Protein AF-A0A2N0QLG9-F1 (afdb_monomer_lite)

Secondary structure (DSSP, 8-state):
-----------SEEEE-S-HHHHHHHHHH--TTTTS----EEEE-HHHHHHHHHHH---HHHHHHHHHHHT-SSHHHHHHHHHHHHHH---HHHHHHHHHHTTT-HHHH-GGGGTT-----TTGGGT-

pLDDT: mean 74.73, std 18.25, range [29.66, 94.0]

Organism: NCBI:txid588596

Sequence (128 aa):
MLERRRPFFLPRYILADHSNIEAKSIKKTFPGINAGKQECQVLLCVVHVMRMWMQKINEKKTRDTMITAMHKRTKIGCENLVQDAINHCSVPYIQNYIKRNYMKNTEKWGLWARQHSPCFYRSHQRIC

Foldseek 3Di:
DDDPDDPPPDALEDEDAPDPVVVVVCCVVFVPPVVPHHHYYYAHQLVNVLVVCVVLPPPPVLSVLQNVLQADQDPVSNLVSLVVSLVPDPDVVVSVVSVVPPNVPVCRRHVNVVVPDDDDPPVVSVVD

Radius of gyration: 17.17 Å; chains: 1; bounding box: 34×34×60 Å

Structure (mmCIF, N/CA/C/O backbone):
data_AF-A0A2N0QLG9-F1
#
_entry.id   AF-A0A2N0QLG9-F1
#
loop_
_atom_site.group_PDB
_atom_site.id
_atom_site.type_symbol
_atom_site.label_atom_id
_atom_site.label_alt_id
_atom_site.label_comp_id
_atom_site.label_asym_id
_atom_site.label_entity_id
_atom_site.label_seq_id
_atom_site.pdbx_PDB_ins_code
_atom_site.Cartn_x
_atom_site.Cartn_y
_atom_site.Cartn_z
_atom_site.occupancy
_atom_site.B_iso_or_equiv
_atom_site.auth_seq_id
_atom_site.auth_comp_id
_atom_site.auth_asym_id
_atom_site.auth_atom_id
_atom_site.pdbx_PDB_model_num
ATOM 1 N N . MET A 1 1 ? 10.217 -23.287 -44.665 1.00 32.28 1 MET A N 1
ATOM 2 C CA . MET A 1 1 ? 10.121 -23.085 -43.204 1.00 32.28 1 MET A CA 1
ATOM 3 C C . MET A 1 1 ? 10.979 -21.882 -42.841 1.00 32.28 1 MET A C 1
ATOM 5 O O . MET A 1 1 ? 12.193 -21.980 -42.924 1.00 32.28 1 MET A O 1
ATOM 9 N N . LEU A 1 2 ? 10.366 -20.728 -42.558 1.00 29.66 2 LEU A N 1
ATOM 10 C CA . LEU A 1 2 ? 11.078 -19.515 -42.142 1.00 29.66 2 LEU A CA 1
ATOM 11 C C . LEU A 1 2 ? 10.569 -19.142 -40.748 1.00 29.66 2 LEU A C 1
ATOM 13 O O . LEU A 1 2 ? 9.484 -18.581 -40.590 1.00 29.66 2 LEU A O 1
ATOM 17 N N . GLU A 1 3 ? 11.327 -19.530 -39.729 1.00 34.25 3 GLU A N 1
ATOM 18 C CA . GLU A 1 3 ? 11.020 -19.248 -38.332 1.00 34.25 3 GLU A CA 1
ATOM 19 C C . GLU A 1 3 ? 11.300 -17.762 -38.069 1.00 34.25 3 GLU A C 1
ATOM 21 O O . GLU A 1 3 ? 12.441 -17.329 -37.895 1.00 34.25 3 GLU A O 1
ATOM 26 N N . ARG A 1 4 ? 10.246 -16.939 -38.140 1.00 38.78 4 ARG A N 1
ATOM 27 C CA . ARG A 1 4 ? 10.301 -15.503 -37.836 1.00 38.78 4 ARG A CA 1
ATOM 28 C C . ARG A 1 4 ? 10.804 -15.309 -36.402 1.00 38.78 4 ARG A C 1
ATOM 30 O O . ARG A 1 4 ? 10.038 -15.445 -35.448 1.00 38.78 4 ARG A O 1
ATOM 37 N N . ARG A 1 5 ? 12.077 -14.924 -36.255 1.00 41.91 5 ARG A N 1
ATOM 38 C CA . ARG A 1 5 ? 12.641 -14.373 -35.015 1.00 41.91 5 ARG A CA 1
ATOM 39 C C . ARG A 1 5 ? 11.832 -13.137 -34.615 1.00 41.91 5 ARG A C 1
ATOM 41 O O . ARG A 1 5 ? 12.031 -12.056 -35.164 1.00 41.91 5 ARG A O 1
ATOM 48 N N . ARG A 1 6 ? 10.901 -13.287 -33.669 1.00 42.56 6 ARG A N 1
ATOM 49 C CA . ARG A 1 6 ? 10.294 -12.136 -32.991 1.00 42.56 6 ARG A CA 1
ATOM 50 C C . ARG A 1 6 ? 11.398 -11.435 -32.188 1.00 42.56 6 ARG A C 1
ATOM 52 O O . ARG A 1 6 ? 12.144 -12.139 -31.502 1.00 42.56 6 ARG A O 1
ATOM 59 N N . PRO A 1 7 ? 11.520 -10.096 -32.226 1.00 45.75 7 PRO A N 1
ATOM 60 C CA . PRO A 1 7 ? 12.392 -9.398 -31.292 1.00 45.75 7 PRO A CA 1
ATOM 61 C C . PRO A 1 7 ? 11.944 -9.780 -29.880 1.00 45.75 7 PRO A C 1
ATOM 63 O O . PRO A 1 7 ? 10.766 -9.664 -29.538 1.00 45.75 7 PRO A O 1
ATOM 66 N N . PHE A 1 8 ? 12.870 -10.334 -29.101 1.00 49.88 8 PHE A N 1
ATOM 67 C CA . PHE A 1 8 ? 12.626 -10.885 -27.771 1.00 49.88 8 PHE A CA 1
ATOM 68 C C . PHE A 1 8 ? 12.398 -9.716 -26.797 1.00 49.88 8 PHE A C 1
ATOM 70 O O . PHE A 1 8 ? 13.279 -9.357 -26.023 1.00 49.88 8 PHE A O 1
ATOM 77 N N . PHE A 1 9 ? 11.240 -9.056 -26.888 1.00 53.09 9 PHE A N 1
ATOM 78 C CA . PHE A 1 9 ? 10.810 -8.058 -25.914 1.00 53.09 9 PHE A CA 1
ATOM 79 C C . PHE A 1 9 ? 10.590 -8.778 -24.588 1.00 53.09 9 PHE A C 1
ATOM 81 O O . PHE A 1 9 ? 9.577 -9.444 -24.381 1.00 53.09 9 PHE A O 1
ATOM 88 N N . LEU A 1 10 ? 11.573 -8.676 -23.699 1.00 58.62 10 LEU A N 1
ATOM 89 C CA . LEU A 1 10 ? 11.403 -9.091 -22.320 1.00 58.62 10 LEU A CA 1
ATOM 90 C C . LEU A 1 10 ? 10.573 -8.041 -21.587 1.00 58.62 10 LEU A C 1
ATOM 92 O O . LEU A 1 10 ? 10.899 -6.852 -21.668 1.00 58.62 10 LEU A O 1
ATOM 96 N N . PRO A 1 11 ? 9.525 -8.447 -20.856 1.00 64.06 11 PRO A N 1
ATOM 97 C CA . PRO A 1 11 ? 8.856 -7.528 -19.958 1.00 64.06 11 PRO A CA 1
ATOM 98 C C . PRO A 1 11 ? 9.870 -7.045 -18.913 1.00 64.06 11 PRO A C 1
ATOM 100 O O . PRO A 1 11 ? 10.503 -7.841 -18.225 1.00 64.06 11 PRO A O 1
ATOM 103 N N . ARG A 1 12 ? 10.029 -5.722 -18.796 1.00 70.12 12 ARG A N 1
ATOM 104 C CA . ARG A 1 12 ? 10.837 -5.099 -17.733 1.00 70.12 12 ARG A CA 1
ATOM 105 C C . ARG A 1 12 ? 10.199 -5.310 -16.356 1.00 70.12 12 ARG A C 1
ATOM 107 O O . ARG A 1 12 ? 10.904 -5.392 -15.355 1.00 70.12 12 ARG A O 1
ATOM 114 N N . TYR A 1 13 ? 8.870 -5.419 -16.329 1.00 73.12 13 TYR A N 1
ATOM 115 C CA . TYR A 1 13 ? 8.074 -5.625 -15.129 1.00 73.12 13 TYR A CA 1
ATOM 116 C C . TYR A 1 13 ? 7.002 -6.689 -15.366 1.00 73.12 13 TYR A C 1
ATOM 118 O O . TYR A 1 13 ? 6.312 -6.643 -16.385 1.00 73.12 13 TYR A O 1
ATOM 126 N N . ILE A 1 14 ? 6.812 -7.591 -14.404 1.00 77.06 14 ILE A N 1
ATOM 127 C CA . ILE A 1 14 ? 5.647 -8.482 -14.336 1.00 77.06 14 ILE A CA 1
ATOM 128 C C . ILE A 1 14 ? 4.852 -8.131 -13.081 1.00 77.06 14 ILE A C 1
ATOM 130 O O . ILE A 1 14 ? 5.422 -7.988 -11.998 1.00 77.06 14 ILE A O 1
ATOM 134 N N . LEU A 1 15 ? 3.538 -7.961 -13.240 1.00 77.56 15 LEU A N 1
ATOM 135 C CA . LEU A 1 15 ? 2.619 -7.802 -12.120 1.00 77.56 15 LEU A CA 1
ATOM 136 C C . LEU A 1 15 ? 2.219 -9.190 -11.628 1.00 77.56 15 LEU A C 1
ATOM 138 O O . LEU A 1 15 ? 1.691 -9.975 -12.409 1.00 77.56 15 LEU A O 1
ATOM 142 N N . ALA A 1 16 ? 2.470 -9.466 -10.356 1.00 76.81 16 ALA A N 1
ATOM 143 C CA . ALA A 1 16 ? 2.100 -10.715 -9.705 1.00 76.81 16 ALA A CA 1
ATOM 144 C C . ALA A 1 16 ? 1.176 -10.444 -8.516 1.00 76.81 16 ALA A C 1
ATOM 146 O O . ALA A 1 16 ? 1.046 -9.303 -8.036 1.00 76.81 16 ALA A O 1
ATOM 147 N N . ASP A 1 17 ? 0.520 -11.496 -8.044 1.00 75.88 17 ASP A N 1
ATOM 148 C CA . ASP A 1 17 ? -0.123 -11.472 -6.741 1.00 75.88 17 ASP A CA 1
ATOM 149 C C . ASP A 1 17 ? 0.927 -11.440 -5.604 1.00 75.88 17 ASP A C 1
ATOM 151 O O . ASP A 1 17 ? 2.136 -11.312 -5.819 1.00 75.88 17 ASP A O 1
ATOM 155 N N . HIS A 1 18 ? 0.478 -11.484 -4.347 1.00 69.75 18 HIS A N 1
ATOM 156 C CA . HIS A 1 18 ? 1.397 -11.517 -3.202 1.00 69.75 18 HIS A CA 1
ATOM 157 C C . HIS A 1 18 ? 1.983 -12.922 -2.946 1.00 69.75 18 HIS A C 1
ATOM 159 O O . HIS A 1 18 ? 2.577 -13.154 -1.891 1.00 69.75 18 HIS A O 1
ATOM 165 N N . SER A 1 19 ? 1.793 -13.885 -3.856 1.00 73.69 19 SER A N 1
ATOM 166 C CA . SER A 1 19 ? 2.257 -15.254 -3.675 1.00 73.69 19 SER A CA 1
ATOM 167 C C . SER A 1 19 ? 3.755 -15.373 -3.954 1.00 73.69 19 SER A C 1
ATOM 169 O O . SER A 1 19 ? 4.316 -14.911 -4.951 1.00 73.69 19 SER A O 1
ATOM 171 N N . ASN A 1 20 ? 4.437 -16.083 -3.059 1.00 71.06 20 ASN A N 1
ATOM 172 C CA . ASN A 1 20 ? 5.850 -16.399 -3.242 1.00 71.06 20 ASN A CA 1
ATOM 173 C C . ASN A 1 20 ? 6.084 -17.394 -4.393 1.00 71.06 20 ASN A C 1
ATOM 175 O O . ASN A 1 20 ? 7.213 -17.510 -4.866 1.00 71.06 20 ASN A O 1
ATOM 179 N N . ILE A 1 21 ? 5.052 -18.130 -4.821 1.00 74.19 21 ILE A N 1
ATOM 180 C CA . ILE A 1 21 ? 5.145 -19.145 -5.877 1.00 74.19 21 ILE A CA 1
ATOM 181 C C . ILE A 1 21 ? 5.253 -18.463 -7.241 1.00 74.19 21 ILE A C 1
ATOM 183 O O . ILE A 1 21 ? 6.188 -18.768 -7.982 1.00 74.19 21 ILE A O 1
ATOM 187 N N . GLU A 1 22 ? 4.385 -17.489 -7.535 1.00 73.25 22 GLU A N 1
ATOM 188 C CA . GLU A 1 22 ? 4.462 -16.715 -8.779 1.00 73.25 22 GLU A CA 1
ATOM 189 C C . GLU A 1 22 ? 5.793 -15.973 -8.878 1.00 73.25 22 GLU A C 1
ATOM 191 O O . GLU A 1 22 ? 6.504 -16.103 -9.875 1.00 73.25 22 GLU A O 1
ATOM 196 N N . ALA A 1 23 ? 6.201 -15.282 -7.808 1.00 74.19 23 ALA A N 1
ATOM 197 C CA . ALA A 1 23 ? 7.461 -14.546 -7.788 1.00 74.19 23 ALA A CA 1
ATOM 198 C C . ALA A 1 23 ? 8.682 -15.451 -8.047 1.00 74.19 23 ALA A C 1
ATOM 200 O O . ALA A 1 23 ? 9.598 -15.070 -8.780 1.00 74.19 23 ALA A O 1
ATOM 201 N N . LYS A 1 24 ? 8.703 -16.663 -7.475 1.00 78.62 24 LYS A N 1
ATOM 202 C CA . LYS A 1 24 ? 9.771 -17.649 -7.710 1.00 78.62 24 LYS A CA 1
ATOM 203 C C . LYS A 1 24 ? 9.723 -18.221 -9.125 1.00 78.62 24 LYS A C 1
ATOM 205 O O . LYS A 1 24 ? 10.775 -18.358 -9.747 1.00 78.62 24 LYS A O 1
ATOM 210 N N . SER A 1 25 ? 8.531 -18.528 -9.635 1.00 76.19 25 SER A N 1
ATOM 211 C CA . SER A 1 25 ? 8.353 -19.033 -10.997 1.00 76.19 25 SER A CA 1
ATOM 212 C C . SER A 1 25 ? 8.826 -18.008 -12.026 1.00 76.19 25 SER A C 1
ATOM 214 O O . SER A 1 25 ? 9.608 -18.347 -12.906 1.00 76.19 25 SER A O 1
ATOM 216 N N . ILE A 1 26 ? 8.458 -16.734 -11.861 1.00 73.44 26 ILE A N 1
ATOM 217 C CA . ILE A 1 26 ? 8.890 -15.643 -12.742 1.00 73.44 26 ILE A CA 1
ATOM 218 C C . ILE A 1 26 ? 10.414 -15.501 -12.731 1.00 73.44 26 ILE A C 1
ATOM 220 O O . ILE A 1 26 ? 11.027 -15.446 -13.793 1.00 73.44 26 ILE A O 1
ATOM 224 N N . LYS A 1 27 ? 11.050 -15.516 -11.552 1.00 75.25 27 LYS A N 1
ATOM 225 C CA . LYS A 1 27 ? 12.519 -15.472 -11.452 1.00 75.25 27 LYS A CA 1
ATOM 226 C C . LYS A 1 27 ? 13.198 -16.662 -12.134 1.00 75.25 27 LYS A C 1
ATOM 228 O O . LYS A 1 27 ? 14.266 -16.497 -12.714 1.00 75.25 27 LYS A O 1
ATOM 233 N N . LYS A 1 28 ? 12.583 -17.849 -12.092 1.00 78.44 28 LYS A N 1
ATOM 234 C CA . LYS A 1 28 ? 13.077 -19.047 -12.788 1.00 78.44 28 LYS A CA 1
ATOM 235 C C . LYS A 1 28 ? 12.928 -18.929 -14.308 1.00 78.44 28 LYS A C 1
ATOM 237 O O . LYS A 1 28 ? 13.834 -19.316 -15.037 1.00 78.44 28 LYS A O 1
ATOM 242 N N . THR A 1 29 ? 11.803 -18.399 -14.785 1.00 75.12 29 THR A N 1
ATOM 243 C CA . THR A 1 29 ? 11.513 -18.231 -16.219 1.00 75.12 29 THR A CA 1
ATOM 244 C C . THR A 1 29 ? 12.309 -17.080 -16.842 1.00 75.12 29 THR A C 1
ATOM 246 O O . THR A 1 29 ? 12.680 -17.150 -18.012 1.00 75.12 29 THR A O 1
ATOM 249 N N . PHE A 1 30 ? 12.611 -16.040 -16.062 1.00 69.38 30 PHE A N 1
ATOM 250 C CA . PHE A 1 30 ? 13.320 -14.839 -16.502 1.00 69.38 30 PHE A CA 1
ATOM 251 C C . PHE A 1 30 ? 14.538 -14.556 -15.602 1.00 69.38 30 PHE A C 1
ATOM 253 O O . PHE A 1 30 ? 14.516 -13.604 -14.820 1.00 69.38 30 PHE A O 1
ATOM 260 N N . PRO A 1 31 ? 15.621 -15.349 -15.710 1.00 64.12 31 PRO A N 1
ATOM 261 C CA . PRO A 1 31 ? 16.807 -15.258 -14.849 1.00 64.12 31 PRO A CA 1
ATOM 262 C C . PRO A 1 31 ? 17.731 -14.083 -15.230 1.00 64.12 31 PRO A C 1
ATOM 264 O O . PRO A 1 31 ? 18.941 -14.257 -15.328 1.00 64.12 31 PRO A O 1
ATOM 267 N N . GLY A 1 32 ? 17.161 -12.916 -15.555 1.00 60.94 32 GLY A N 1
ATOM 268 C CA . GLY A 1 32 ? 17.838 -11.808 -16.234 1.00 60.94 32 GLY A CA 1
ATOM 269 C C . GLY A 1 32 ? 19.222 -11.446 -15.676 1.00 60.94 32 GLY A C 1
ATOM 270 O O . GLY A 1 32 ? 19.478 -11.561 -14.483 1.00 60.94 32 GLY A O 1
ATOM 271 N N . ILE A 1 33 ? 20.080 -10.981 -16.594 1.00 52.50 33 ILE A N 1
ATOM 272 C CA . ILE A 1 33 ? 21.520 -10.657 -16.508 1.00 52.50 33 ILE A CA 1
ATOM 273 C C . ILE A 1 33 ? 22.494 -11.803 -16.855 1.00 52.50 33 ILE A C 1
ATOM 275 O O . ILE A 1 33 ? 23.416 -11.554 -17.629 1.00 52.50 33 ILE A O 1
ATOM 279 N N . ASN A 1 34 ? 22.252 -13.068 -16.494 1.00 52.81 34 ASN A N 1
ATOM 280 C CA . ASN A 1 34 ? 23.191 -14.165 -16.838 1.00 52.81 34 ASN A CA 1
ATOM 281 C C . ASN A 1 34 ? 23.258 -14.527 -18.343 1.00 52.81 34 ASN A C 1
ATOM 283 O O . ASN A 1 34 ? 24.097 -15.321 -18.755 1.00 52.81 34 ASN A O 1
ATOM 287 N N . ALA A 1 35 ? 22.383 -13.947 -19.173 1.00 55.91 35 ALA A N 1
ATOM 288 C CA . ALA A 1 35 ? 22.287 -14.211 -20.614 1.00 55.91 35 ALA A CA 1
ATOM 289 C C . ALA A 1 35 ? 22.314 -12.932 -21.482 1.00 55.91 35 ALA A C 1
ATOM 291 O O . ALA A 1 35 ? 21.767 -12.931 -22.584 1.00 55.91 35 ALA A O 1
ATOM 292 N N . GLY A 1 36 ? 22.851 -11.813 -20.968 1.00 54.66 36 GLY A N 1
ATOM 293 C CA . GLY A 1 36 ? 22.864 -10.521 -21.683 1.00 54.66 36 GLY A CA 1
ATOM 294 C C . GLY A 1 36 ? 21.477 -9.875 -21.848 1.00 54.66 36 GLY A C 1
ATOM 295 O O . GLY A 1 36 ? 21.264 -9.038 -22.720 1.00 54.66 36 GLY A O 1
ATOM 296 N N . LYS A 1 37 ? 20.508 -10.296 -21.027 1.00 57.81 37 LYS A N 1
ATOM 297 C CA . LYS A 1 37 ? 19.092 -9.910 -21.085 1.00 57.81 37 LYS A CA 1
ATOM 298 C C . LYS A 1 37 ? 18.712 -9.039 -19.882 1.00 57.81 37 LYS A C 1
ATOM 300 O O . LYS A 1 37 ? 19.160 -9.318 -18.773 1.00 57.81 37 LYS A O 1
ATOM 305 N N . GLN A 1 38 ? 17.865 -8.028 -20.101 1.00 64.62 38 GLN A N 1
ATOM 306 C CA . GLN A 1 38 ? 17.335 -7.142 -19.054 1.00 64.62 38 GLN A CA 1
ATOM 307 C C . GLN A 1 38 ? 16.653 -7.937 -17.921 1.00 64.62 38 GLN A C 1
ATOM 309 O O . GLN A 1 38 ? 15.902 -8.875 -18.188 1.00 64.62 38 GLN A O 1
ATOM 314 N N . GLU A 1 39 ? 16.909 -7.554 -16.664 1.00 68.19 39 GLU A N 1
ATOM 315 C CA . GLU A 1 39 ? 16.254 -8.132 -15.485 1.00 68.19 39 GLU A CA 1
ATOM 316 C C . GLU A 1 39 ? 14.756 -7.800 -15.469 1.00 68.19 39 GLU A C 1
ATOM 318 O O . GLU A 1 39 ? 14.356 -6.644 -15.634 1.00 68.19 39 GLU A O 1
ATOM 323 N N . CYS A 1 40 ? 13.927 -8.829 -15.282 1.00 72.69 40 CYS A N 1
ATOM 324 C CA . CYS A 1 40 ? 12.486 -8.683 -15.132 1.00 72.69 40 CYS A CA 1
ATOM 325 C C . CYS A 1 40 ? 12.147 -8.508 -13.649 1.00 72.69 40 CYS A C 1
ATOM 327 O O . CYS A 1 40 ? 12.250 -9.451 -12.862 1.00 72.69 40 CYS A O 1
ATOM 329 N N . GLN A 1 41 ? 11.703 -7.312 -13.263 1.00 73.94 41 GLN A N 1
ATOM 330 C CA . GLN A 1 41 ? 11.297 -7.035 -11.888 1.00 73.94 41 GLN A CA 1
ATOM 331 C C . GLN A 1 41 ? 9.852 -7.485 -11.639 1.00 73.94 41 GLN A C 1
ATOM 333 O O . GLN A 1 41 ? 8.941 -7.182 -12.410 1.00 73.94 41 GLN A O 1
ATOM 338 N N . VAL A 1 42 ? 9.625 -8.197 -10.535 1.00 76.69 42 VAL A N 1
ATOM 339 C CA . VAL A 1 42 ? 8.278 -8.599 -10.109 1.00 76.69 42 VAL A CA 1
ATOM 340 C C . VAL A 1 42 ? 7.709 -7.524 -9.194 1.00 76.69 42 VAL A C 1
ATOM 342 O O . VAL A 1 42 ? 8.247 -7.272 -8.115 1.00 76.69 42 VAL A O 1
ATOM 345 N N . LEU A 1 43 ? 6.618 -6.899 -9.625 1.00 81.81 43 LEU A N 1
ATOM 346 C CA . LEU A 1 43 ? 5.886 -5.898 -8.860 1.00 81.81 43 LEU A CA 1
ATOM 347 C C . LEU A 1 43 ? 4.547 -6.473 -8.404 1.00 81.81 43 LEU A C 1
ATOM 349 O O . LEU A 1 43 ? 3.934 -7.291 -9.084 1.00 81.81 43 LEU A O 1
ATOM 353 N N . LEU A 1 44 ? 4.058 -5.994 -7.268 1.00 81.12 44 LEU A N 1
ATOM 354 C CA . LEU A 1 44 ? 2.734 -6.333 -6.778 1.00 81.12 44 LEU A CA 1
ATOM 355 C C . LEU A 1 44 ? 1.676 -5.637 -7.622 1.00 81.12 44 LEU A C 1
ATOM 357 O O . LEU A 1 44 ? 1.759 -4.433 -7.895 1.00 81.12 44 LEU A O 1
ATOM 361 N N . CYS A 1 45 ? 0.652 -6.389 -8.005 1.00 82.12 45 CYS A N 1
ATOM 362 C CA . CYS A 1 45 ? -0.490 -5.803 -8.668 1.00 82.12 45 CYS A CA 1
ATOM 363 C C . CYS A 1 45 ? -1.300 -4.903 -7.723 1.00 82.12 45 CYS A C 1
ATOM 365 O O . CYS A 1 45 ? -1.646 -5.290 -6.609 1.00 82.12 45 CYS A O 1
ATOM 367 N N . VAL A 1 46 ? -1.665 -3.718 -8.220 1.00 79.81 46 VAL A N 1
ATOM 368 C CA . VAL A 1 46 ? -2.483 -2.720 -7.515 1.00 79.81 46 VAL A CA 1
ATOM 369 C C . VAL A 1 46 ? -3.807 -3.306 -7.045 1.00 79.81 46 VAL A C 1
ATOM 371 O O . VAL A 1 46 ? -4.146 -3.161 -5.878 1.00 79.81 46 VAL A O 1
ATOM 374 N N . VAL A 1 47 ? -4.547 -3.996 -7.910 1.00 83.50 47 VAL A N 1
ATOM 375 C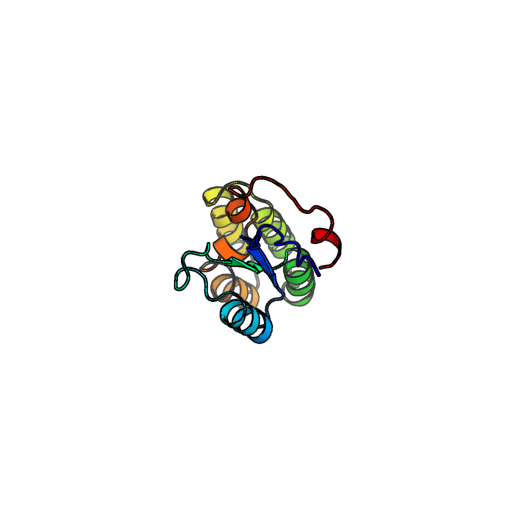 CA . VAL A 1 47 ? -5.884 -4.489 -7.558 1.00 83.50 47 VAL A CA 1
ATOM 376 C C . VAL A 1 47 ? -5.810 -5.635 -6.554 1.00 83.50 47 VAL A C 1
ATOM 378 O O . VAL A 1 47 ? -6.579 -5.641 -5.594 1.00 83.50 47 VAL A O 1
ATOM 381 N N . HIS A 1 48 ? -4.852 -6.557 -6.693 1.00 83.88 48 HIS A N 1
ATOM 382 C CA . HIS A 1 48 ? -4.637 -7.614 -5.698 1.00 83.88 48 HIS A CA 1
ATOM 383 C C . HIS A 1 48 ? -4.242 -7.045 -4.331 1.00 83.88 48 HIS A C 1
ATOM 385 O O . HIS A 1 48 ? -4.785 -7.467 -3.309 1.00 83.88 48 HIS A O 1
ATOM 391 N N . 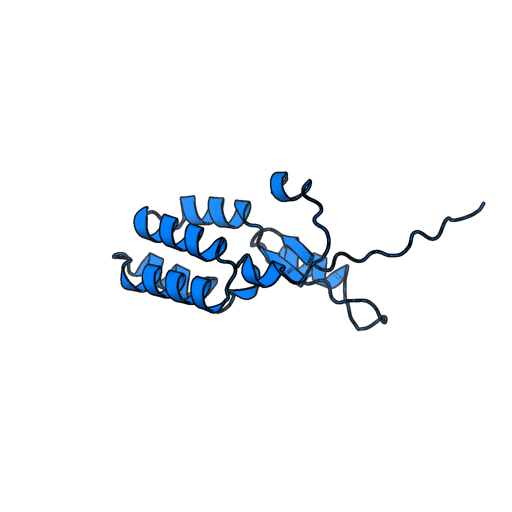VAL A 1 49 ? -3.363 -6.038 -4.307 1.00 85.56 49 VAL A N 1
ATOM 392 C CA . VAL A 1 49 ? -3.000 -5.324 -3.076 1.00 85.56 49 VAL A CA 1
ATOM 393 C C . VAL A 1 49 ? -4.214 -4.607 -2.482 1.00 85.56 49 VAL A C 1
ATOM 395 O O . VAL A 1 49 ? -4.467 -4.738 -1.288 1.00 85.56 49 VAL A O 1
ATOM 398 N N . MET A 1 50 ? -5.021 -3.923 -3.297 1.00 85.81 50 MET A N 1
ATOM 399 C CA . MET A 1 50 ? -6.239 -3.254 -2.830 1.00 85.81 50 MET A CA 1
ATOM 400 C C . MET A 1 50 ? -7.252 -4.241 -2.254 1.00 85.81 50 MET A C 1
ATOM 402 O O . MET A 1 50 ? -7.752 -4.008 -1.158 1.00 85.81 50 MET A O 1
ATOM 406 N N . ARG A 1 51 ? -7.529 -5.361 -2.933 1.00 88.06 51 ARG A N 1
ATOM 407 C CA . ARG A 1 51 ? -8.422 -6.416 -2.423 1.00 88.06 51 ARG A CA 1
ATOM 408 C C . ARG A 1 51 ? -7.927 -6.956 -1.081 1.00 88.06 51 ARG A C 1
ATOM 410 O O . ARG A 1 51 ? -8.717 -7.099 -0.151 1.00 88.06 51 ARG A O 1
ATOM 417 N N . MET A 1 52 ? -6.619 -7.180 -0.948 1.00 88.31 52 MET A N 1
ATOM 418 C CA . MET A 1 52 ? -6.018 -7.614 0.312 1.00 88.31 52 MET A CA 1
ATOM 419 C C . MET A 1 52 ? -6.159 -6.555 1.412 1.00 88.31 52 MET A C 1
ATOM 421 O O . MET A 1 52 ? -6.520 -6.889 2.539 1.00 88.31 52 MET A O 1
ATOM 425 N N . TRP A 1 53 ? -5.916 -5.279 1.111 1.00 89.56 53 TRP A N 1
ATOM 426 C CA . TRP A 1 53 ? -6.085 -4.186 2.072 1.00 89.56 53 TRP A CA 1
ATOM 427 C C . TRP A 1 53 ? -7.534 -3.998 2.500 1.00 89.56 53 TRP A C 1
ATOM 429 O O . TRP A 1 53 ? -7.778 -3.765 3.678 1.00 89.56 53 TRP A O 1
ATOM 439 N N . MET A 1 54 ? -8.497 -4.166 1.593 1.00 87.75 54 MET A N 1
ATOM 440 C CA . MET A 1 54 ? -9.923 -4.149 1.932 1.00 87.75 54 MET A CA 1
ATOM 441 C C . MET A 1 54 ? -10.286 -5.226 2.962 1.00 87.75 54 MET A C 1
ATOM 443 O O . MET A 1 54 ? -11.140 -4.982 3.807 1.00 87.75 54 MET A O 1
ATOM 447 N N . GLN A 1 55 ? -9.624 -6.387 2.925 1.00 88.25 55 GLN A N 1
ATOM 448 C CA . GLN A 1 55 ? -9.864 -7.488 3.862 1.00 88.25 55 GLN A CA 1
ATOM 449 C C . GLN A 1 55 ? -9.057 -7.369 5.165 1.00 88.25 55 GLN A C 1
ATOM 451 O O . GLN A 1 55 ? -9.555 -7.712 6.233 1.00 88.25 55 GLN A O 1
ATOM 456 N N . LYS A 1 56 ? -7.793 -6.929 5.092 1.00 87.69 56 LYS A N 1
ATOM 457 C CA . LYS A 1 56 ? -6.859 -6.916 6.235 1.00 87.69 56 LYS A CA 1
ATOM 458 C C . LYS A 1 56 ? -6.865 -5.609 7.028 1.00 87.69 56 LYS A C 1
ATOM 460 O O . LYS A 1 56 ? -6.531 -5.627 8.209 1.00 87.69 56 LYS A O 1
ATOM 465 N N . ILE A 1 57 ? -7.222 -4.491 6.397 1.00 89.50 57 ILE A N 1
ATOM 466 C CA . ILE A 1 57 ? -7.277 -3.166 7.019 1.00 89.50 57 ILE A CA 1
ATOM 467 C C . ILE A 1 57 ? -8.754 -2.802 7.201 1.00 89.50 57 ILE A C 1
ATOM 469 O O . ILE A 1 57 ? -9.416 -2.317 6.278 1.00 89.50 57 ILE A O 1
ATOM 473 N N . ASN A 1 58 ? -9.276 -3.073 8.400 1.00 85.44 58 ASN A N 1
ATOM 474 C CA . ASN A 1 58 ? -10.661 -2.755 8.756 1.00 85.44 58 ASN A CA 1
ATOM 475 C C . ASN A 1 58 ? -10.874 -1.241 8.960 1.00 85.44 58 ASN A C 1
ATOM 477 O O . ASN A 1 58 ? -11.957 -0.729 8.684 1.00 85.44 58 ASN A O 1
ATOM 481 N N . GLU A 1 59 ? -9.829 -0.510 9.358 1.00 89.50 59 GLU A N 1
ATOM 482 C CA . GLU A 1 59 ? -9.867 0.937 9.540 1.00 89.50 59 GLU A CA 1
ATOM 483 C C . GLU A 1 59 ? -9.895 1.661 8.184 1.00 89.50 59 GLU A C 1
ATOM 485 O O . GLU A 1 59 ? -8.899 1.726 7.457 1.00 89.50 59 GLU A O 1
ATOM 490 N N . LYS A 1 60 ? -11.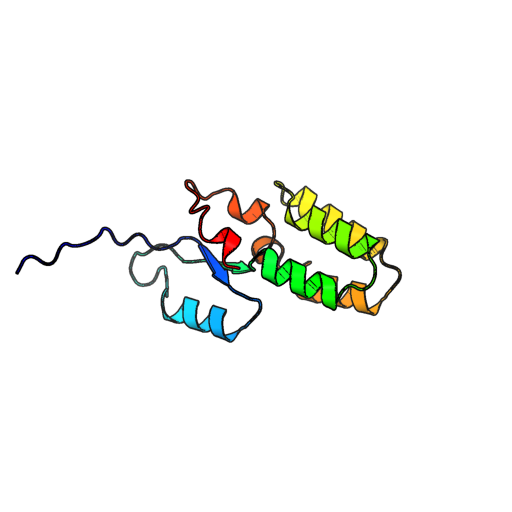055 2.238 7.845 1.00 90.31 60 LYS A N 1
ATOM 491 C CA . LYS A 1 60 ? -11.274 2.922 6.561 1.00 90.31 60 LYS A CA 1
ATOM 492 C C . LYS A 1 60 ? -10.259 4.043 6.315 1.00 90.31 60 LYS A C 1
ATOM 494 O O . LYS A 1 60 ? -9.688 4.106 5.234 1.00 90.31 60 LYS A O 1
ATOM 499 N N . LYS A 1 61 ? -9.988 4.879 7.324 1.00 91.38 61 LYS A N 1
ATOM 500 C CA . LYS A 1 61 ? -9.079 6.030 7.202 1.00 91.38 61 LYS A CA 1
ATOM 501 C C . LYS A 1 61 ? -7.654 5.593 6.848 1.00 91.38 61 LYS A C 1
ATOM 503 O O . LYS A 1 61 ? -7.093 6.080 5.873 1.00 91.38 61 LYS A O 1
ATOM 508 N N . THR A 1 62 ? -7.095 4.625 7.578 1.00 91.62 62 THR A N 1
ATOM 509 C CA . THR A 1 62 ? -5.771 4.049 7.279 1.00 91.62 62 THR A CA 1
ATOM 510 C C . THR A 1 62 ? -5.722 3.440 5.884 1.00 91.62 62 THR A C 1
ATOM 512 O O . THR A 1 62 ? -4.752 3.636 5.153 1.00 91.62 62 THR A O 1
ATOM 515 N N . ARG A 1 63 ? -6.775 2.714 5.495 1.00 92.56 63 ARG A N 1
ATOM 516 C CA . ARG A 1 63 ? -6.863 2.086 4.177 1.00 92.56 63 ARG A CA 1
ATOM 517 C C . ARG A 1 63 ? -6.860 3.117 3.048 1.00 92.56 63 ARG A C 1
ATOM 519 O O . ARG A 1 63 ? -6.108 2.948 2.093 1.00 92.56 63 ARG A O 1
ATOM 526 N N . ASP A 1 64 ? -7.636 4.187 3.172 1.00 92.06 64 ASP A N 1
ATOM 527 C CA . ASP A 1 64 ? -7.717 5.248 2.163 1.00 92.06 64 ASP A CA 1
ATOM 528 C C . ASP A 1 64 ? -6.374 5.995 2.029 1.00 92.06 64 ASP A C 1
ATOM 530 O O . ASP A 1 64 ? -5.915 6.274 0.915 1.00 92.06 64 ASP A O 1
ATOM 534 N N . THR A 1 65 ? -5.671 6.223 3.145 1.00 93.19 65 THR A N 1
ATOM 535 C CA . THR A 1 65 ? -4.307 6.778 3.137 1.00 93.19 65 THR A CA 1
ATOM 536 C C . THR A 1 65 ? -3.317 5.849 2.433 1.00 93.19 65 THR A C 1
ATOM 538 O O . THR A 1 65 ? -2.544 6.306 1.592 1.00 93.19 65 THR A O 1
ATOM 541 N N . MET A 1 66 ? -3.363 4.539 2.700 1.00 91.88 66 MET A N 1
ATOM 542 C CA . MET A 1 66 ? -2.509 3.546 2.030 1.00 91.88 66 MET A CA 1
ATOM 543 C C . MET A 1 66 ? -2.793 3.465 0.521 1.00 91.88 66 MET A C 1
ATOM 545 O O . MET A 1 66 ? -1.862 3.423 -0.288 1.00 91.88 66 MET A O 1
ATOM 549 N N . ILE A 1 67 ? -4.068 3.512 0.113 1.00 89.75 67 ILE A N 1
ATOM 550 C CA . ILE A 1 67 ? -4.466 3.586 -1.303 1.00 89.75 67 ILE A CA 1
ATOM 551 C C . ILE A 1 67 ? -3.911 4.859 -1.945 1.00 89.75 67 ILE A C 1
ATOM 553 O O . ILE A 1 67 ? -3.378 4.812 -3.056 1.00 89.75 67 ILE A O 1
ATOM 557 N N . THR A 1 68 ? -3.980 5.990 -1.246 1.00 90.31 68 THR A N 1
ATOM 558 C CA . THR A 1 68 ? -3.413 7.255 -1.724 1.00 90.31 68 THR A CA 1
ATOM 559 C C . THR A 1 68 ? -1.892 7.162 -1.859 1.00 90.31 68 THR A C 1
ATOM 561 O O . THR A 1 68 ? -1.349 7.595 -2.877 1.00 90.31 68 THR A O 1
ATOM 564 N N . ALA A 1 69 ? -1.206 6.546 -0.889 1.00 91.25 69 ALA A N 1
ATOM 565 C CA . ALA A 1 69 ? 0.240 6.327 -0.916 1.00 91.25 69 ALA A CA 1
ATOM 566 C C . ALA A 1 69 ? 0.664 5.544 -2.163 1.00 91.25 69 ALA A C 1
ATOM 568 O O . ALA A 1 69 ? 1.582 5.947 -2.874 1.00 91.25 69 ALA A O 1
ATOM 569 N N . MET A 1 70 ? -0.075 4.483 -2.493 1.00 87.81 70 MET A N 1
ATOM 570 C CA . MET A 1 70 ? 0.202 3.637 -3.655 1.00 87.81 70 MET A CA 1
ATOM 571 C C . MET A 1 70 ? 0.152 4.404 -4.975 1.00 87.81 70 MET A C 1
ATOM 573 O O . MET A 1 70 ? 0.935 4.111 -5.874 1.00 87.81 70 MET A O 1
ATOM 577 N N . HIS A 1 71 ? -0.727 5.399 -5.091 1.00 86.25 71 HIS A N 1
ATOM 578 C CA . HIS A 1 71 ? -0.879 6.211 -6.298 1.00 86.25 71 HIS A CA 1
ATOM 579 C C . HIS A 1 71 ? 0.077 7.412 -6.358 1.00 86.25 71 HIS A C 1
ATOM 581 O O . HIS A 1 71 ? 0.070 8.152 -7.347 1.00 86.25 71 HIS A O 1
ATOM 587 N N . LYS A 1 72 ? 0.926 7.628 -5.341 1.00 89.19 72 LYS A N 1
ATOM 588 C CA . LYS A 1 72 ? 1.905 8.717 -5.377 1.00 89.19 72 LYS A CA 1
ATOM 589 C C . LYS A 1 72 ? 2.968 8.475 -6.440 1.00 89.19 72 LYS A C 1
ATOM 591 O O . LYS A 1 72 ? 3.497 7.381 -6.622 1.00 89.19 72 LYS A O 1
ATOM 596 N N . ARG A 1 73 ? 3.290 9.569 -7.129 1.00 84.50 73 ARG A N 1
ATOM 597 C CA . ARG A 1 73 ? 4.321 9.658 -8.165 1.00 84.50 73 ARG A CA 1
ATOM 598 C C . ARG A 1 73 ? 5.707 9.988 -7.606 1.00 84.50 73 ARG A C 1
ATOM 600 O O . ARG A 1 73 ? 6.658 10.052 -8.361 1.00 84.50 73 ARG A O 1
ATOM 607 N N . THR A 1 74 ? 5.856 10.213 -6.312 1.00 87.50 74 THR A N 1
ATOM 608 C CA . THR A 1 74 ? 7.168 10.465 -5.710 1.00 87.50 74 THR A CA 1
ATOM 609 C C . THR A 1 74 ? 7.403 9.452 -4.606 1.00 87.50 74 THR A C 1
ATOM 611 O O . THR A 1 74 ? 6.476 9.128 -3.860 1.00 87.50 74 THR A O 1
ATOM 614 N N . LYS A 1 75 ? 8.642 8.957 -4.496 1.00 87.50 75 LYS A N 1
ATOM 615 C CA . LYS A 1 75 ? 9.044 8.038 -3.424 1.00 87.50 75 LYS A CA 1
ATOM 616 C C . LYS A 1 75 ? 8.766 8.654 -2.050 1.00 87.50 75 LYS A C 1
ATOM 618 O O . LYS A 1 75 ? 8.034 8.071 -1.260 1.00 87.50 75 LYS A O 1
ATOM 623 N N . ILE A 1 76 ? 9.231 9.889 -1.852 1.00 89.19 76 ILE A N 1
ATOM 624 C CA . ILE A 1 76 ? 9.043 10.668 -0.619 1.00 89.19 76 ILE A CA 1
ATOM 625 C C . ILE A 1 76 ? 7.550 10.823 -0.291 1.00 89.19 76 ILE A C 1
ATOM 627 O O . ILE A 1 76 ? 7.130 10.599 0.837 1.00 89.19 76 ILE A O 1
ATOM 631 N N . GLY A 1 77 ? 6.712 11.142 -1.285 1.00 89.88 77 GLY A N 1
ATOM 632 C CA . GLY A 1 77 ? 5.272 11.290 -1.070 1.00 89.88 77 GLY A CA 1
ATOM 633 C C . GLY A 1 77 ? 4.572 9.979 -0.699 1.00 89.88 77 GLY A C 1
ATOM 634 O O . GLY A 1 77 ? 3.620 9.998 0.077 1.00 89.88 77 GLY A O 1
ATOM 635 N N . CYS A 1 78 ? 5.028 8.848 -1.245 1.00 90.12 78 CYS A N 1
ATOM 636 C CA . CYS A 1 78 ? 4.534 7.522 -0.875 1.00 90.12 78 CYS A CA 1
ATOM 637 C C . CYS A 1 78 ? 4.930 7.172 0.566 1.00 90.12 78 CYS A C 1
ATOM 639 O O . CYS A 1 78 ? 4.083 6.748 1.346 1.00 90.12 78 CYS A O 1
ATOM 641 N N . GLU A 1 79 ? 6.201 7.358 0.919 1.00 91.06 79 GLU A N 1
ATOM 642 C CA . GLU A 1 79 ? 6.745 7.026 2.241 1.00 91.06 79 GLU A CA 1
ATOM 643 C C . GLU A 1 79 ? 6.117 7.878 3.348 1.00 91.06 79 GLU A C 1
ATOM 645 O O . GLU A 1 79 ? 5.692 7.324 4.362 1.00 91.06 79 GLU A O 1
ATOM 650 N N . ASN A 1 80 ? 5.941 9.182 3.114 1.00 93.56 80 ASN A N 1
ATOM 651 C CA . ASN A 1 80 ? 5.275 10.079 4.061 1.00 93.56 80 ASN A CA 1
ATOM 652 C C . ASN A 1 80 ? 3.851 9.610 4.378 1.00 93.56 80 ASN A C 1
ATOM 654 O O . ASN A 1 80 ? 3.486 9.489 5.541 1.00 93.56 80 ASN A O 1
ATOM 658 N N . LEU A 1 81 ? 3.064 9.254 3.357 1.00 94.00 81 LEU A N 1
ATOM 659 C CA . LEU A 1 81 ? 1.695 8.781 3.572 1.00 94.00 81 LEU A CA 1
ATOM 660 C C . LEU A 1 81 ? 1.629 7.419 4.271 1.00 94.00 81 LEU A C 1
ATOM 662 O O . LEU A 1 81 ? 0.702 7.175 5.039 1.00 94.00 81 LEU A O 1
ATOM 666 N N . VAL A 1 82 ? 2.592 6.525 4.033 1.00 92.25 82 VAL A N 1
ATOM 667 C CA . VAL A 1 82 ? 2.679 5.258 4.780 1.00 92.25 82 VAL A CA 1
ATOM 668 C C . VAL A 1 82 ? 2.968 5.534 6.253 1.00 92.25 82 VAL A C 1
ATOM 670 O O . VAL A 1 82 ? 2.348 4.921 7.123 1.00 92.25 82 VAL A O 1
ATOM 673 N N . GLN A 1 83 ? 3.873 6.470 6.543 1.00 92.94 83 GLN A N 1
ATOM 674 C CA . GLN A 1 83 ? 4.182 6.865 7.912 1.00 92.94 83 GLN A CA 1
ATOM 675 C C . GLN A 1 83 ? 2.978 7.535 8.585 1.00 92.94 83 GLN A C 1
ATOM 677 O O . GLN A 1 83 ? 2.648 7.190 9.719 1.00 92.94 83 GLN A O 1
ATOM 682 N N . ASP A 1 84 ? 2.261 8.401 7.869 1.00 93.56 84 ASP A N 1
ATOM 683 C CA . ASP A 1 84 ? 1.021 9.011 8.350 1.00 93.56 84 ASP A CA 1
ATOM 684 C C . ASP A 1 84 ? -0.049 7.956 8.636 1.00 93.56 84 ASP A C 1
ATOM 686 O O . ASP A 1 84 ? -0.709 8.019 9.673 1.00 93.56 84 ASP A O 1
ATOM 690 N N . ALA A 1 85 ? -0.203 6.957 7.761 1.00 92.75 85 ALA A N 1
ATOM 691 C CA . ALA A 1 85 ? -1.132 5.852 7.970 1.00 92.75 85 ALA A CA 1
ATOM 692 C C . ALA A 1 85 ? -0.785 5.053 9.235 1.00 92.75 85 ALA A C 1
ATOM 694 O O . ALA A 1 85 ? -1.684 4.668 9.976 1.00 92.75 85 ALA A O 1
ATOM 695 N N . ILE A 1 86 ? 0.504 4.831 9.506 1.00 92.12 86 ILE A N 1
ATOM 696 C CA . ILE A 1 86 ? 0.977 4.147 10.715 1.00 92.12 86 ILE A CA 1
ATOM 697 C C . ILE A 1 86 ? 0.710 4.990 11.965 1.00 92.12 86 ILE A C 1
ATOM 699 O O . ILE A 1 86 ? 0.195 4.460 12.945 1.00 92.12 86 ILE A O 1
ATOM 703 N N . ASN A 1 87 ? 1.052 6.278 11.931 1.00 92.19 87 ASN A N 1
ATOM 704 C CA . ASN A 1 87 ? 0.960 7.170 13.087 1.00 92.19 87 ASN A CA 1
ATOM 705 C C . ASN A 1 87 ? -0.494 7.434 13.504 1.00 92.19 87 ASN A C 1
ATOM 707 O O . ASN A 1 87 ? -0.774 7.570 14.690 1.00 92.19 87 ASN A O 1
ATOM 711 N N . HIS A 1 88 ? -1.416 7.488 12.538 1.00 90.25 88 HIS A N 1
ATOM 712 C CA . HIS A 1 88 ? -2.831 7.770 12.791 1.00 90.25 88 HIS A CA 1
ATOM 713 C C . HIS A 1 88 ? -3.701 6.516 12.942 1.00 90.25 88 HIS A C 1
ATOM 715 O O . HIS A 1 88 ? -4.871 6.642 13.298 1.00 90.25 88 HIS A O 1
ATOM 721 N N . CYS A 1 89 ? -3.175 5.323 12.654 1.00 89.88 89 CYS A N 1
ATOM 722 C CA . CYS A 1 89 ? -3.924 4.084 12.839 1.00 89.88 89 CYS A CA 1
ATOM 723 C C . CYS A 1 89 ? -4.084 3.799 14.332 1.00 89.88 89 CYS A C 1
ATOM 725 O O . CYS A 1 89 ? -3.102 3.768 15.067 1.00 89.88 89 CYS A O 1
ATOM 727 N N . SER A 1 90 ? -5.308 3.543 14.784 1.00 87.62 90 SER A N 1
ATOM 728 C CA . SER A 1 90 ? -5.574 3.281 16.209 1.00 87.62 90 SER A CA 1
ATOM 729 C C . SER A 1 90 ? -5.321 1.824 16.606 1.00 87.62 90 SER A C 1
ATOM 731 O O . SER A 1 90 ? -5.247 1.503 17.788 1.00 87.62 90 SER A O 1
ATOM 733 N N . VAL A 1 91 ? -5.184 0.924 15.625 1.00 90.12 91 VAL A N 1
ATOM 734 C CA . VAL A 1 91 ? -5.101 -0.526 15.838 1.00 90.12 91 VAL A CA 1
ATOM 735 C C . VAL A 1 91 ? -3.645 -1.013 15.726 1.00 90.12 91 VAL A C 1
ATOM 737 O O . VAL A 1 91 ? -3.114 -1.105 14.612 1.00 90.12 91 VAL A O 1
ATOM 740 N N . PRO A 1 92 ? -2.992 -1.436 16.831 1.00 90.50 92 PRO A N 1
ATOM 741 C CA . PRO A 1 92 ? -1.580 -1.843 16.818 1.00 90.50 92 PRO A CA 1
ATOM 742 C C . PRO A 1 92 ? -1.282 -3.017 15.876 1.00 90.50 92 PRO A C 1
ATOM 744 O O . PRO A 1 92 ? -0.221 -3.086 15.252 1.00 90.50 92 PRO A O 1
ATOM 747 N N . TYR A 1 93 ? -2.234 -3.944 15.729 1.00 91.50 93 TYR A N 1
ATOM 748 C CA . TYR A 1 93 ? -2.116 -5.072 14.805 1.00 91.50 93 TYR A CA 1
ATOM 749 C C . TYR A 1 93 ? -1.967 -4.613 13.344 1.00 91.50 93 TYR A C 1
ATOM 751 O O . TYR A 1 93 ? -1.097 -5.108 12.624 1.00 91.50 93 TYR A O 1
ATOM 759 N N . ILE A 1 94 ? -2.764 -3.628 12.919 1.00 89.81 94 ILE A N 1
ATOM 760 C CA . ILE A 1 94 ? -2.733 -3.081 11.556 1.00 89.81 94 ILE A CA 1
ATOM 761 C C . ILE A 1 94 ? -1.450 -2.285 11.335 1.00 89.81 94 ILE A C 1
ATOM 763 O O . ILE A 1 94 ? -0.797 -2.459 10.305 1.00 89.81 94 ILE A O 1
ATOM 767 N N . GLN A 1 95 ? -1.028 -1.486 12.317 1.00 91.31 95 GLN A N 1
ATOM 768 C CA . GLN A 1 95 ? 0.259 -0.792 12.253 1.00 91.31 95 GLN A CA 1
ATOM 769 C C . GLN A 1 95 ? 1.418 -1.773 12.028 1.00 91.31 95 GLN A C 1
ATOM 771 O O . GLN A 1 95 ? 2.249 -1.573 11.141 1.00 91.31 95 GLN A O 1
ATOM 776 N N . ASN A 1 96 ? 1.461 -2.865 12.797 1.00 91.75 96 ASN A N 1
ATOM 777 C CA . ASN A 1 96 ? 2.490 -3.894 12.663 1.00 91.75 96 ASN A CA 1
ATOM 778 C C . ASN A 1 96 ? 2.424 -4.605 11.308 1.00 91.75 96 ASN A C 1
ATOM 780 O O . ASN A 1 96 ? 3.466 -4.876 10.706 1.00 91.75 96 ASN A O 1
ATOM 784 N N . TYR A 1 97 ? 1.220 -4.868 10.796 1.00 91.00 97 TYR A N 1
ATOM 785 C CA . TYR A 1 97 ? 1.031 -5.412 9.454 1.00 91.00 97 TYR A CA 1
ATOM 786 C C . TYR A 1 97 ? 1.608 -4.479 8.375 1.00 91.00 97 TYR A C 1
ATOM 788 O O . TYR A 1 97 ? 2.369 -4.939 7.519 1.00 91.00 97 TYR A O 1
ATOM 796 N N . ILE A 1 98 ?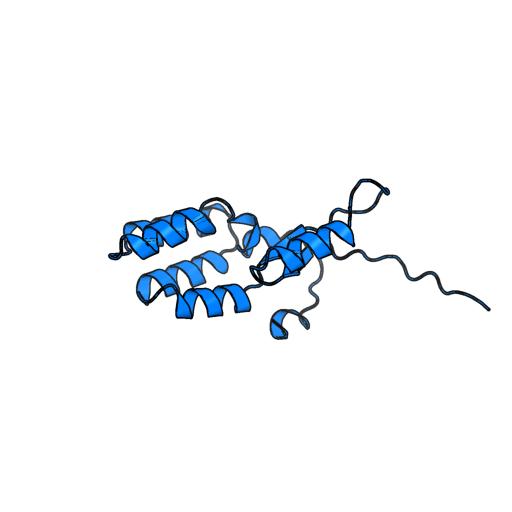 1.323 -3.174 8.441 1.00 89.50 98 ILE A N 1
ATOM 797 C CA . ILE A 1 98 ? 1.819 -2.186 7.470 1.00 89.50 98 ILE A CA 1
ATOM 798 C C . ILE A 1 98 ? 3.348 -2.060 7.544 1.00 89.50 98 ILE A C 1
ATOM 800 O O . ILE A 1 98 ? 4.024 -2.147 6.514 1.00 89.50 98 ILE A O 1
ATOM 804 N N . LYS A 1 99 ? 3.907 -1.949 8.758 1.00 91.00 99 LYS A N 1
ATOM 805 C CA . LYS A 1 99 ? 5.360 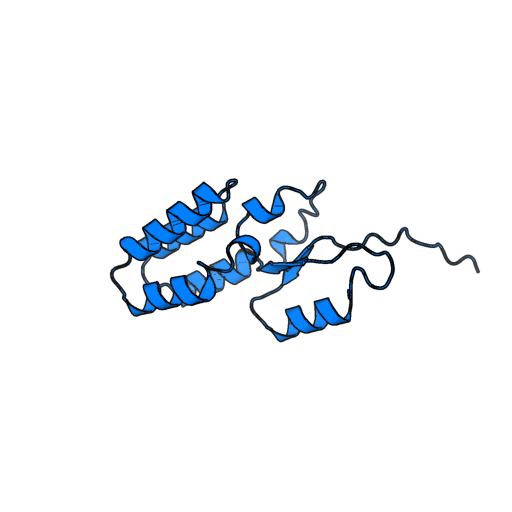-1.873 9.000 1.00 91.00 99 LYS A CA 1
ATOM 806 C C . LYS A 1 99 ? 6.112 -3.077 8.428 1.00 91.00 99 LYS A C 1
ATOM 808 O O . LYS A 1 99 ? 7.161 -2.915 7.810 1.00 91.00 99 LYS A O 1
ATOM 813 N N . ARG A 1 100 ? 5.586 -4.292 8.613 1.00 88.69 100 ARG A N 1
ATOM 814 C CA . ARG A 1 100 ? 6.248 -5.528 8.158 1.00 88.69 100 ARG A CA 1
ATOM 815 C C . ARG A 1 100 ? 6.208 -5.696 6.640 1.00 88.69 100 ARG A C 1
ATOM 817 O O . ARG A 1 100 ? 7.205 -6.111 6.059 1.00 88.69 100 ARG A O 1
ATOM 824 N N . ASN A 1 101 ? 5.077 -5.383 6.008 1.00 85.44 101 ASN A N 1
ATOM 825 C CA . ASN A 1 101 ? 4.855 -5.724 4.601 1.00 85.44 101 ASN A CA 1
ATOM 826 C C . ASN A 1 101 ? 5.219 -4.588 3.633 1.00 85.44 101 ASN A C 1
ATOM 828 O O . ASN A 1 101 ? 5.815 -4.851 2.588 1.00 85.44 101 ASN A O 1
ATOM 832 N N . TYR A 1 102 ? 4.907 -3.333 3.976 1.00 84.12 102 TYR A N 1
ATOM 833 C CA . TYR A 1 102 ? 4.891 -2.234 3.000 1.00 84.12 102 TYR A CA 1
ATOM 834 C C . TYR A 1 102 ? 5.967 -1.174 3.225 1.00 84.12 102 TYR A C 1
ATOM 836 O O . TYR A 1 102 ? 6.476 -0.640 2.243 1.00 84.12 102 TYR A O 1
ATOM 844 N N . MET A 1 103 ? 6.371 -0.925 4.474 1.00 83.56 103 MET A N 1
ATOM 845 C CA . MET A 1 103 ? 7.363 0.106 4.816 1.00 83.56 103 MET A CA 1
ATOM 846 C C . MET A 1 103 ? 8.747 -0.158 4.196 1.00 83.56 103 MET A C 1
ATOM 848 O O . MET A 1 103 ? 9.405 0.771 3.749 1.00 83.56 103 MET A O 1
ATOM 852 N N . LYS A 1 104 ? 9.179 -1.426 4.124 1.00 81.31 104 LYS A N 1
ATOM 853 C CA . LYS A 1 104 ? 10.496 -1.815 3.577 1.00 81.31 104 LYS A CA 1
ATOM 854 C C . LYS A 1 104 ? 10.493 -2.147 2.082 1.00 81.31 104 LYS A C 1
ATOM 856 O O . LYS A 1 104 ? 11.552 -2.349 1.509 1.00 81.31 104 LYS A O 1
ATOM 861 N N . ASN A 1 105 ? 9.318 -2.267 1.463 1.00 84.00 105 ASN A N 1
ATOM 862 C CA . ASN A 1 105 ? 9.161 -2.788 0.100 1.00 84.00 105 ASN A CA 1
ATOM 863 C C . ASN A 1 105 ? 8.388 -1.814 -0.806 1.00 84.00 105 ASN A C 1
ATOM 865 O O . ASN A 1 105 ? 7.672 -2.257 -1.704 1.00 84.00 105 ASN A O 1
ATOM 869 N N . THR A 1 106 ? 8.479 -0.501 -0.568 1.00 82.50 106 THR A N 1
ATOM 870 C CA . THR A 1 106 ? 7.730 0.536 -1.310 1.00 82.50 106 THR A CA 1
ATOM 871 C C . THR A 1 106 ? 7.948 0.472 -2.822 1.00 82.50 106 THR A C 1
ATOM 873 O O . THR A 1 106 ? 7.018 0.714 -3.588 1.00 82.5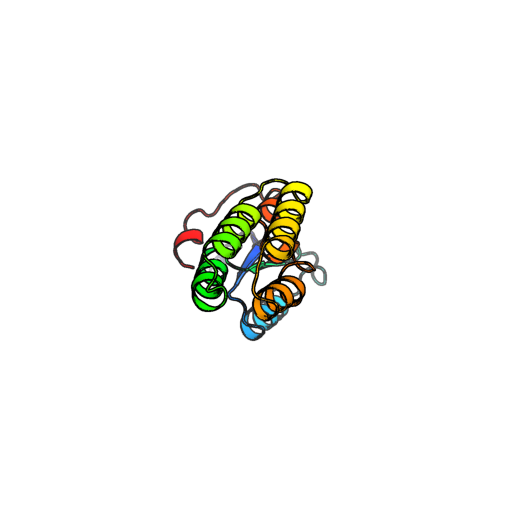0 106 THR A O 1
ATOM 876 N N . GLU A 1 107 ? 9.130 0.041 -3.257 1.00 82.06 107 GLU A N 1
ATOM 877 C CA . GLU A 1 107 ? 9.493 -0.197 -4.659 1.00 82.06 107 GLU A CA 1
ATOM 878 C C . GLU A 1 107 ? 8.665 -1.289 -5.357 1.00 82.06 107 GLU A C 1
ATOM 880 O O . GLU A 1 107 ? 8.486 -1.250 -6.570 1.00 82.06 107 GLU A O 1
ATOM 885 N N . LYS A 1 108 ? 8.114 -2.252 -4.606 1.00 81.56 108 LYS A N 1
ATOM 886 C CA . LYS A 1 108 ? 7.369 -3.381 -5.184 1.00 81.56 108 LYS A CA 1
ATOM 887 C C . LYS A 1 108 ? 5.916 -3.041 -5.491 1.00 81.56 108 LYS A C 1
ATOM 889 O O . LYS A 1 108 ? 5.300 -3.734 -6.292 1.00 81.56 108 LYS A O 1
ATOM 894 N N . TRP A 1 109 ? 5.343 -2.017 -4.864 1.00 83.00 109 TRP A N 1
ATOM 895 C CA . TRP A 1 109 ? 3.911 -1.704 -4.980 1.00 83.00 109 TRP A CA 1
ATOM 896 C C . TRP A 1 109 ? 3.613 -0.239 -5.301 1.00 83.00 109 TRP A C 1
ATOM 898 O O . TRP A 1 109 ? 2.575 0.044 -5.902 1.00 83.00 109 TRP A O 1
ATOM 908 N N . GLY A 1 110 ? 4.506 0.685 -4.944 1.00 82.69 110 GLY A N 1
ATOM 909 C CA . GLY A 1 110 ? 4.337 2.108 -5.205 1.00 82.69 110 GLY A CA 1
ATOM 910 C C . GLY A 1 110 ? 4.353 2.419 -6.700 1.00 82.69 110 GLY A C 1
ATOM 911 O O . GLY A 1 110 ? 5.220 1.961 -7.444 1.00 82.69 110 GLY A O 1
ATOM 912 N N . LEU A 1 111 ? 3.407 3.244 -7.154 1.00 80.12 111 LEU A N 1
ATOM 913 C CA . LEU A 1 111 ? 3.319 3.654 -8.556 1.00 80.12 111 LEU A CA 1
ATOM 914 C C . LEU A 1 111 ? 4.561 4.439 -9.011 1.00 80.12 111 LEU A C 1
ATOM 916 O O . LEU A 1 111 ? 4.933 4.361 -10.180 1.00 80.12 111 LEU A O 1
ATOM 920 N N . TRP A 1 112 ? 5.230 5.145 -8.093 1.00 80.50 112 TRP A N 1
ATOM 921 C CA . TRP A 1 112 ? 6.490 5.848 -8.356 1.00 80.50 112 TRP A CA 1
ATOM 922 C C . TRP A 1 112 ? 7.587 4.920 -8.909 1.00 80.50 112 TRP A C 1
ATOM 924 O O . TRP A 1 112 ? 8.322 5.319 -9.807 1.00 80.50 112 TRP A O 1
ATOM 934 N N . ALA A 1 113 ? 7.649 3.657 -8.473 1.00 74.75 113 ALA A N 1
ATOM 935 C CA . ALA A 1 113 ? 8.648 2.695 -8.945 1.00 74.75 113 ALA A CA 1
ATOM 936 C C . ALA A 1 113 ? 8.429 2.264 -10.409 1.00 74.75 113 ALA A C 1
ATOM 938 O O . ALA A 1 113 ? 9.302 1.669 -11.035 1.00 74.75 113 ALA A O 1
ATOM 939 N N . ARG A 1 114 ? 7.265 2.596 -10.987 1.00 72.56 114 ARG A N 1
ATOM 940 C CA . ARG A 1 114 ? 6.871 2.247 -12.361 1.00 72.56 114 ARG A CA 1
ATOM 941 C C . ARG A 1 114 ? 7.131 3.368 -13.372 1.00 72.56 114 ARG A C 1
ATOM 943 O O . ARG A 1 114 ? 6.792 3.220 -14.543 1.00 72.56 114 ARG A O 1
ATOM 950 N N . GLN A 1 115 ? 7.710 4.490 -12.941 1.00 63.75 115 GLN A N 1
ATOM 951 C CA . GLN A 1 115 ? 7.832 5.703 -13.760 1.00 63.75 115 GLN A CA 1
ATOM 952 C C . GLN A 1 115 ? 8.833 5.611 -14.911 1.00 63.75 115 GLN A C 1
ATOM 954 O O . GLN A 1 115 ? 8.691 6.329 -15.894 1.00 63.75 115 GLN A O 1
ATOM 959 N N . HIS A 1 116 ? 9.807 4.707 -14.829 1.00 55.09 116 HIS A N 1
ATOM 960 C CA . HIS A 1 116 ? 10.874 4.574 -15.826 1.00 55.09 116 HIS A CA 1
ATOM 961 C C . HIS A 1 116 ? 10.562 3.565 -16.949 1.00 55.09 116 HIS A C 1
ATOM 963 O O . HIS A 1 116 ? 11.473 3.112 -17.646 1.00 55.09 116 HIS A O 1
ATOM 969 N N . SER A 1 117 ? 9.294 3.179 -17.136 1.00 51.12 117 SER A N 1
ATOM 970 C CA . SER A 1 117 ? 8.859 2.389 -18.297 1.00 51.12 117 SER A CA 1
ATOM 971 C C . SER A 1 117 ? 8.189 3.268 -19.351 1.00 51.12 117 SER A C 1
ATOM 973 O O . SER A 1 117 ? 7.058 3.710 -19.137 1.00 51.12 117 SER A O 1
ATOM 975 N N . PRO A 1 118 ? 8.830 3.492 -20.510 1.00 42.06 118 PRO A N 1
ATOM 976 C CA . PRO A 1 118 ? 8.125 3.989 -21.673 1.00 42.06 118 PRO A CA 1
ATOM 977 C C . PRO A 1 118 ? 7.242 2.857 -22.222 1.00 42.06 118 PRO A C 1
ATOM 979 O O . PRO A 1 118 ? 7.718 1.757 -22.478 1.00 42.06 118 PRO A O 1
ATOM 982 N N . CYS A 1 119 ? 5.957 3.157 -22.411 1.00 40.38 119 CYS A N 1
ATOM 983 C CA . CYS A 1 119 ? 4.914 2.310 -23.007 1.00 40.38 119 CYS A CA 1
ATOM 984 C C . CYS A 1 119 ? 4.282 1.213 -22.125 1.00 40.38 119 CYS A C 1
ATOM 986 O O . CYS A 1 119 ? 4.661 0.047 -22.082 1.00 40.38 119 CYS A O 1
ATOM 988 N N . PHE A 1 120 ? 3.187 1.644 -21.500 1.00 41.03 120 PHE A N 1
ATOM 989 C CA . PHE A 1 120 ? 1.994 0.891 -21.128 1.00 41.03 120 PHE A CA 1
ATOM 990 C C . PHE A 1 120 ? 1.584 -0.219 -22.124 1.00 41.03 120 PHE A C 1
ATOM 992 O O . PHE A 1 120 ? 1.222 0.079 -23.259 1.00 41.03 120 PHE A O 1
ATOM 999 N N . TYR A 1 121 ? 1.383 -1.445 -21.630 1.00 36.66 121 TYR A N 1
ATOM 1000 C CA . TYR A 1 121 ? 0.194 -2.217 -22.011 1.00 36.66 121 TYR A CA 1
ATOM 1001 C C . TYR A 1 121 ? -0.910 -1.913 -20.989 1.00 36.66 121 TYR A C 1
ATOM 1003 O O . TYR A 1 121 ? -1.001 -2.530 -19.929 1.00 36.66 121 TYR A O 1
ATOM 1011 N N . ARG A 1 122 ? -1.765 -0.927 -21.310 1.00 39.28 122 ARG A N 1
ATOM 1012 C CA . ARG A 1 122 ? -2.986 -0.572 -20.546 1.00 39.28 122 ARG A CA 1
ATOM 1013 C C . ARG A 1 122 ? -4.002 -1.713 -20.449 1.00 39.28 122 ARG A C 1
ATOM 1015 O O . ARG A 1 122 ? -4.950 -1.598 -19.679 1.00 39.28 122 ARG A O 1
ATOM 1022 N N . SER A 1 123 ? -3.837 -2.794 -21.207 1.00 33.41 123 SER A N 1
ATOM 1023 C CA . SER A 1 123 ? -4.787 -3.907 -21.240 1.00 33.41 123 SER A CA 1
ATOM 1024 C C . SER A 1 123 ? -4.669 -4.853 -20.041 1.00 33.41 123 SER A C 1
ATOM 1026 O O . SER A 1 123 ? -5.683 -5.391 -19.612 1.00 33.41 123 SER A O 1
ATOM 1028 N N . HIS A 1 124 ? -3.484 -5.009 -19.439 1.00 38.84 124 HIS A N 1
ATOM 1029 C CA . HIS A 1 124 ? -3.280 -5.970 -18.341 1.00 38.84 124 HIS A CA 1
ATOM 1030 C C . HIS A 1 124 ? -3.500 -5.390 -16.936 1.00 38.84 124 HIS A C 1
ATOM 1032 O O . HIS A 1 124 ? -3.651 -6.148 -15.987 1.00 38.84 124 HIS A O 1
ATOM 1038 N N . GLN A 1 125 ? -3.611 -4.064 -16.785 1.00 37.44 125 GLN A N 1
ATOM 1039 C CA . GLN A 1 125 ? -4.017 -3.453 -15.508 1.00 37.44 125 GLN A CA 1
ATOM 1040 C C . GLN A 1 125 ? -5.498 -3.677 -15.159 1.00 37.44 125 GLN A C 1
ATOM 1042 O O . GLN A 1 125 ? -5.895 -3.355 -14.047 1.00 37.44 125 GLN A O 1
ATOM 1047 N N . ARG A 1 126 ? -6.315 -4.195 -16.090 1.00 35.31 126 ARG A N 1
ATOM 1048 C CA . ARG A 1 126 ? -7.708 -4.591 -15.811 1.00 35.31 126 ARG A CA 1
ATOM 1049 C C . ARG A 1 126 ? -7.871 -6.070 -15.455 1.00 35.31 126 ARG A C 1
ATOM 1051 O O . ARG A 1 126 ? -8.936 -6.441 -14.980 1.00 35.31 126 ARG A O 1
ATOM 1058 N N . ILE A 1 127 ? -6.873 -6.907 -15.751 1.00 40.06 127 ILE A N 1
ATOM 1059 C CA . ILE A 1 127 ? -6.976 -8.373 -15.613 1.00 40.06 127 ILE A CA 1
ATOM 1060 C C . ILE A 1 127 ? -6.505 -8.845 -14.233 1.00 40.06 127 ILE A C 1
ATOM 1062 O O . ILE A 1 127 ? -6.798 -9.961 -13.816 1.00 40.06 127 ILE A O 1
ATOM 1066 N N . CYS A 1 128 ? -5.839 -7.978 -13.483 1.00 42.19 128 CYS A N 1
ATOM 1067 C CA . CYS A 1 128 ? -5.596 -8.188 -12.071 1.00 42.19 128 CYS A CA 1
ATOM 1068 C C . CYS A 1 128 ? -6.417 -7.181 -11.290 1.00 42.19 128 CYS A C 1
ATOM 1070 O O . CYS A 1 128 ? -6.326 -5.989 -11.663 1.00 42.19 128 CYS A O 1
#